Protein AF-A0A1A2ZLW9-F1 (afdb_monomer)

pLDDT: mean 82.86, std 7.06, range [63.5, 92.75]

Nearest PDB structures (foldseek):
  5h7z-assembly1_A  TM=4.788E-01  e=1.261E-01  Pseudomonas aeruginosa PAO1
  3lk3-assembly1_A  TM=3.693E-01  e=4.139E-01  Gallus gallus
  5i5v-assembly1_B  TM=3.253E-01  e=1.358E+00  Homo sapiens
  8q2o-assembly1_A  TM=4.420E-01  e=6.000E+00  Pseudomonas aeruginosa PAO1
  5ig0-assembly1_A-2  TM=3.135E-01  e=8.076E+00  Salpingoeca rosetta

Radius of gyration: 14.39 Å; Cα contacts (8 Å, |Δi|>4): 200; chains: 1; bounding box: 38×20×42 Å

Mean predicted aligned error: 5.98 Å

Secondary structure (DSSP, 8-state):
-HHHHHHHSTTEEEEEEEEEEEES---HHHHHHHHHHHHHTTTEEEEEEEEEEETTEEEEEEEEEES-HHHHHH---EEEEEEESS-SS---TTT-EEEEEEEEEEE--

Sequence (109 aa):
MRQFAANVEPGYRPTSERFLAGKGPFAWDAIRSVVSGYLSDGNFQIESVGQTPEEGVDFAYIVWERANSLQRMFNNNRILAVALQNPIRPAPTDEQVHVCAYFELTATS

Structure (mmCIF, N/CA/C/O backbone):
data_AF-A0A1A2ZLW9-F1
#
_entry.id   AF-A0A1A2ZLW9-F1
#
loop_
_atom_site.group_PDB
_atom_site.id
_atom_site.type_symbol
_atom_site.label_atom_id
_atom_site.label_alt_id
_atom_site.label_comp_id
_atom_site.label_asym_id
_atom_site.label_entity_id
_atom_site.label_seq_id
_atom_site.pdbx_PDB_ins_code
_atom_site.Cartn_x
_atom_site.Cartn_y
_atom_site.Cartn_z
_atom_site.occupancy
_atom_site.B_iso_or_equiv
_atom_site.auth_seq_id
_atom_site.auth_comp_id
_atom_site.auth_asym_id
_atom_site.auth_atom_id
_atom_site.pdbx_PDB_model_num
ATOM 1 N N . MET A 1 1 ? 10.915 -1.925 2.077 1.00 81.44 1 MET A N 1
ATOM 2 C CA . MET A 1 1 ? 9.440 -2.020 1.942 1.00 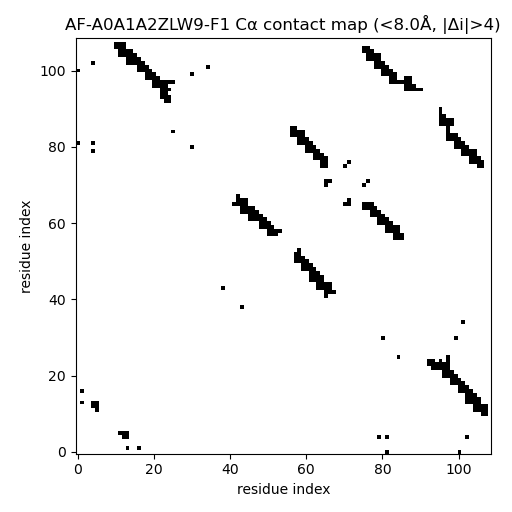81.44 1 MET A CA 1
ATOM 3 C C . MET A 1 1 ? 8.728 -2.319 3.250 1.00 81.44 1 MET A C 1
ATOM 5 O O . MET A 1 1 ? 8.008 -1.446 3.690 1.00 81.44 1 MET A O 1
ATOM 9 N N . ARG A 1 2 ? 8.912 -3.475 3.907 1.00 84.06 2 ARG A N 1
ATOM 10 C CA . ARG A 1 2 ? 8.217 -3.744 5.185 1.00 84.06 2 ARG A CA 1
ATOM 11 C C . ARG A 1 2 ? 8.606 -2.774 6.310 1.00 84.06 2 ARG A C 1
ATOM 13 O O . ARG A 1 2 ? 7.736 -2.285 7.016 1.00 84.06 2 ARG A O 1
ATOM 20 N N . GLN A 1 3 ? 9.899 -2.467 6.442 1.00 84.31 3 GLN A N 1
ATOM 21 C CA . GLN A 1 3 ? 10.391 -1.453 7.385 1.00 84.31 3 GLN A CA 1
ATOM 22 C C . GLN A 1 3 ? 9.828 -0.063 7.061 1.00 84.31 3 GLN A C 1
ATOM 24 O O . GLN A 1 3 ? 9.285 0.591 7.940 1.00 84.31 3 GLN A O 1
ATOM 29 N N . PHE A 1 4 ? 9.872 0.332 5.786 1.00 86.25 4 PHE A N 1
ATOM 30 C CA . PHE A 1 4 ? 9.230 1.554 5.303 1.00 86.25 4 PHE A CA 1
ATOM 31 C C . PHE A 1 4 ? 7.736 1.600 5.670 1.00 86.25 4 PHE A C 1
ATOM 33 O O . PHE A 1 4 ? 7.277 2.553 6.284 1.00 86.25 4 PHE A O 1
ATOM 40 N N . ALA A 1 5 ? 6.993 0.523 5.401 1.00 85.25 5 ALA A N 1
ATOM 41 C CA . ALA A 1 5 ? 5.571 0.409 5.711 1.00 85.25 5 ALA A CA 1
ATOM 42 C C . ALA A 1 5 ? 5.250 0.539 7.207 1.00 85.25 5 ALA A C 1
ATOM 44 O O . ALA A 1 5 ? 4.214 1.092 7.558 1.00 85.25 5 ALA A O 1
ATOM 45 N N . ALA A 1 6 ? 6.135 0.060 8.084 1.00 85.50 6 ALA A N 1
ATOM 46 C CA . ALA A 1 6 ? 5.996 0.238 9.528 1.00 85.50 6 ALA A CA 1
ATOM 47 C C . ALA A 1 6 ? 6.256 1.686 9.990 1.00 85.50 6 ALA A C 1
ATOM 49 O O . ALA A 1 6 ? 5.782 2.070 11.053 1.00 85.50 6 ALA A O 1
ATOM 50 N N . ASN A 1 7 ? 6.991 2.481 9.205 1.00 86.81 7 ASN A N 1
ATOM 51 C CA . ASN A 1 7 ? 7.332 3.868 9.530 1.00 86.81 7 ASN A CA 1
ATOM 52 C C . ASN A 1 7 ? 6.371 4.893 8.909 1.00 86.81 7 ASN A C 1
ATOM 54 O O . ASN A 1 7 ? 6.251 5.994 9.438 1.00 86.81 7 ASN A O 1
ATOM 58 N N . VAL A 1 8 ? 5.707 4.550 7.798 1.00 85.31 8 VAL A N 1
ATOM 59 C CA . VAL A 1 8 ? 4.762 5.442 7.098 1.00 85.31 8 VA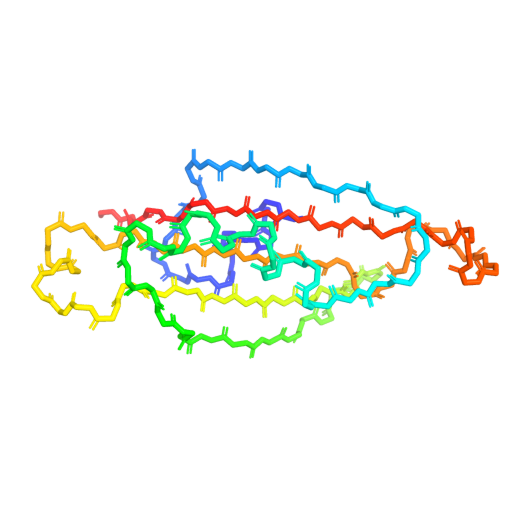L A CA 1
ATOM 60 C C . VAL A 1 8 ? 3.577 5.819 7.982 1.00 85.31 8 VAL A C 1
ATOM 62 O O . VAL A 1 8 ? 3.151 6.968 7.956 1.00 85.31 8 VAL A O 1
ATOM 65 N N . GLU A 1 9 ? 3.062 4.869 8.766 1.00 84.38 9 GLU A N 1
ATOM 66 C CA . GLU A 1 9 ? 1.864 5.069 9.578 1.00 84.38 9 GLU A CA 1
ATOM 67 C C . GLU A 1 9 ? 2.142 4.779 11.067 1.00 84.38 9 GLU A C 1
ATOM 69 O O . GLU A 1 9 ? 2.046 3.627 11.511 1.00 84.38 9 GLU A O 1
ATOM 74 N N . PRO A 1 10 ? 2.485 5.807 11.865 1.00 83.88 10 PRO A N 1
ATOM 75 C CA . PRO A 1 10 ? 2.705 5.657 13.299 1.00 83.88 10 PRO A CA 1
ATOM 76 C C . PRO A 1 10 ? 1.481 5.070 14.018 1.00 83.88 10 PRO A C 1
ATOM 78 O O . PRO A 1 10 ? 0.350 5.503 13.815 1.00 83.88 10 PRO A O 1
ATOM 81 N N . GLY A 1 11 ? 1.704 4.094 14.901 1.00 87.50 11 GLY A N 1
ATOM 82 C CA . GLY A 1 11 ? 0.626 3.411 15.632 1.00 87.50 11 GLY A CA 1
ATOM 83 C C . GLY A 1 11 ? -0.014 2.244 14.874 1.00 87.50 11 GLY A C 1
ATOM 84 O O . GLY A 1 11 ? -1.015 1.690 15.331 1.00 87.50 11 GLY A O 1
ATOM 85 N N . TYR A 1 12 ? 0.558 1.843 13.736 1.00 90.38 12 TYR A N 1
ATOM 86 C CA . TYR A 1 12 ? 0.138 0.670 12.981 1.00 90.38 12 TYR A CA 1
ATOM 87 C C . TYR A 1 12 ? 1.319 -0.248 12.689 1.00 90.38 12 TYR A C 1
ATOM 89 O O . TYR A 1 12 ? 2.469 0.174 12.595 1.00 90.38 12 TYR A O 1
ATOM 97 N N . ARG A 1 13 ? 1.027 -1.539 12.520 1.00 91.50 13 ARG A N 1
ATOM 98 C CA . ARG A 1 13 ? 2.006 -2.540 12.088 1.00 91.50 13 ARG A CA 1
ATOM 99 C C . ARG A 1 13 ? 1.515 -3.300 10.854 1.00 91.50 13 ARG A C 1
ATOM 101 O O . ARG A 1 13 ? 0.333 -3.652 10.809 1.00 91.50 13 ARG A O 1
ATOM 108 N N . PRO A 1 14 ? 2.401 -3.630 9.898 1.00 90.75 14 PRO A N 1
ATOM 109 C CA . PRO A 1 14 ? 2.064 -4.530 8.800 1.00 90.75 14 PRO A CA 1
ATOM 110 C C . PRO A 1 14 ? 1.769 -5.944 9.316 1.00 90.75 14 PRO A C 1
ATOM 112 O O . PRO A 1 14 ? 2.624 -6.562 9.960 1.00 90.75 14 PRO A O 1
ATOM 115 N N . THR A 1 15 ? 0.575 -6.463 9.036 1.00 89.88 15 THR A N 1
ATOM 116 C CA . THR A 1 15 ? 0.120 -7.807 9.447 1.00 89.88 15 THR A CA 1
ATOM 117 C C . THR A 1 15 ? -0.020 -8.780 8.281 1.00 89.88 15 THR A C 1
ATOM 119 O O . THR A 1 15 ? 0.140 -9.984 8.474 1.00 89.88 15 THR A O 1
ATOM 122 N N . SER A 1 16 ? -0.228 -8.268 7.070 1.00 86.94 16 SER A N 1
ATOM 123 C CA . SER A 1 16 ? -0.197 -9.028 5.819 1.00 86.94 16 SER A CA 1
ATOM 124 C C . SER A 1 16 ? 0.637 -8.267 4.795 1.00 86.94 16 SER A C 1
ATOM 126 O O . SER A 1 16 ? 0.639 -7.036 4.799 1.00 86.94 16 SER A O 1
ATOM 128 N N . GLU A 1 17 ? 1.355 -8.986 3.934 1.00 88.81 17 GLU A N 1
ATOM 129 C CA . GLU A 1 17 ? 2.159 -8.393 2.865 1.00 88.81 17 GLU A CA 1
ATOM 130 C C . GLU A 1 17 ? 2.057 -9.196 1.570 1.00 88.81 17 GLU A C 1
ATOM 132 O O . GLU A 1 17 ? 2.006 -10.434 1.559 1.00 88.81 17 GLU A O 1
ATOM 137 N N . ARG A 1 18 ? 2.010 -8.470 0.455 1.00 86.12 18 ARG A N 1
ATOM 138 C CA . ARG A 1 18 ? 1.883 -9.031 -0.887 1.00 86.12 18 ARG A CA 1
ATOM 139 C C . ARG A 1 18 ? 2.725 -8.211 -1.848 1.00 86.12 18 ARG A C 1
ATOM 141 O O . ARG A 1 18 ? 2.565 -6.997 -1.929 1.00 86.12 18 ARG A O 1
ATOM 148 N N . PHE A 1 19 ? 3.613 -8.887 -2.568 1.00 84.25 19 PHE A N 1
ATOM 149 C CA . PHE A 1 19 ? 4.546 -8.265 -3.502 1.00 84.25 19 PHE A CA 1
ATOM 150 C C . PHE A 1 19 ? 4.082 -8.458 -4.938 1.00 84.25 19 PHE A C 1
ATOM 152 O O . PHE A 1 19 ? 3.623 -9.533 -5.321 1.00 84.25 19 PHE A O 1
ATOM 159 N N . LEU A 1 20 ? 4.251 -7.413 -5.732 1.00 82.44 20 LEU A N 1
ATOM 160 C CA . LEU A 1 20 ? 3.981 -7.393 -7.156 1.00 82.44 20 LEU A CA 1
ATOM 161 C C . LEU A 1 20 ? 5.234 -6.841 -7.836 1.00 82.44 20 LEU A C 1
ATOM 163 O O . LEU A 1 20 ? 5.713 -5.757 -7.505 1.00 82.44 20 LEU A O 1
ATOM 167 N N . ALA A 1 21 ? 5.784 -7.606 -8.771 1.00 83.25 21 ALA A N 1
ATOM 168 C CA . ALA A 1 21 ? 6.909 -7.183 -9.589 1.00 83.25 21 ALA A CA 1
ATOM 169 C C . ALA A 1 21 ? 6.474 -7.216 -11.051 1.00 83.25 21 ALA A C 1
ATOM 171 O O . ALA A 1 21 ? 5.961 -8.230 -11.526 1.00 83.25 21 ALA A O 1
ATOM 172 N N . GLY A 1 22 ? 6.660 -6.100 -11.747 1.00 77.69 22 GLY A N 1
ATOM 173 C CA . GLY A 1 22 ? 6.278 -5.937 -13.143 1.00 77.69 22 GLY A CA 1
ATOM 174 C C . GLY A 1 22 ? 7.453 -5.461 -13.983 1.00 77.69 22 GLY A C 1
ATOM 175 O O . GLY A 1 22 ? 8.318 -4.731 -13.497 1.00 77.69 22 GLY A O 1
ATOM 176 N N . LYS A 1 23 ? 7.474 -5.885 -15.249 1.00 80.00 23 LYS A N 1
ATOM 177 C CA . LYS A 1 23 ? 8.310 -5.261 -16.278 1.00 80.00 23 LYS A CA 1
ATOM 178 C C . LYS A 1 23 ? 7.546 -4.117 -16.932 1.00 80.00 23 LYS A C 1
ATOM 180 O O . LYS A 1 23 ? 6.328 -4.211 -17.081 1.00 80.00 23 LYS A O 1
ATOM 185 N N . GLY A 1 24 ? 8.268 -3.104 -17.384 1.00 76.19 24 GLY A N 1
ATOM 186 C CA . GLY A 1 24 ? 7.694 -1.969 -18.089 1.00 76.19 24 GLY A CA 1
ATOM 187 C C . GLY A 1 24 ? 7.460 -0.760 -17.182 1.00 76.19 24 GLY A C 1
ATOM 188 O O . GLY A 1 24 ? 7.901 -0.745 -16.033 1.00 76.19 24 GLY A O 1
ATOM 189 N N . PRO A 1 25 ? 6.766 0.273 -17.679 1.00 73.12 25 PRO A N 1
ATOM 190 C CA . PRO A 1 25 ? 6.555 1.505 -16.935 1.00 73.12 25 PRO A CA 1
ATOM 191 C C . PRO A 1 25 ? 5.676 1.281 -15.701 1.00 73.12 25 PRO A C 1
ATOM 193 O O . PRO A 1 25 ? 4.655 0.592 -15.743 1.00 73.12 25 PRO A O 1
ATOM 196 N N . PHE A 1 26 ? 6.051 1.925 -14.601 1.00 76.50 26 PHE A N 1
ATOM 197 C CA . PHE A 1 26 ? 5.241 1.963 -13.395 1.00 76.50 26 PHE A CA 1
ATOM 198 C C . PHE A 1 26 ? 4.020 2.876 -13.568 1.00 76.50 26 PHE A C 1
ATOM 200 O O . PHE A 1 26 ? 4.159 4.043 -13.932 1.00 76.50 26 PHE A O 1
ATOM 207 N N . ALA A 1 27 ? 2.826 2.366 -13.252 1.00 79.69 27 ALA A N 1
ATOM 208 C CA . ALA A 1 27 ? 1.586 3.138 -13.256 1.00 79.69 27 ALA A CA 1
ATOM 209 C C . ALA A 1 27 ? 0.776 2.882 -11.978 1.00 79.69 27 ALA A C 1
ATOM 211 O O . ALA A 1 27 ? 0.385 1.750 -11.687 1.00 79.69 27 ALA A O 1
ATOM 212 N N . TRP A 1 28 ? 0.462 3.947 -11.236 1.00 78.75 28 TRP A N 1
ATOM 213 C CA . TRP A 1 28 ? -0.346 3.856 -10.014 1.00 78.75 28 TRP A CA 1
ATOM 214 C C . TRP A 1 28 ? -1.747 3.291 -10.257 1.00 78.75 28 TRP A C 1
ATOM 216 O O . TRP A 1 28 ? -2.273 2.591 -9.393 1.00 78.75 28 TRP A O 1
ATOM 226 N N . ASP A 1 29 ? -2.332 3.530 -11.430 1.00 79.50 29 ASP A N 1
ATOM 227 C CA . ASP A 1 29 ? -3.640 2.972 -11.782 1.00 79.50 29 ASP A CA 1
ATOM 228 C C . ASP A 1 29 ? -3.619 1.441 -11.869 1.00 79.50 29 ASP A C 1
ATOM 230 O O . ASP A 1 29 ? -4.599 0.796 -11.497 1.00 79.50 29 ASP A O 1
ATOM 234 N N . ALA A 1 30 ? -2.483 0.838 -12.244 1.00 75.25 30 ALA A N 1
ATOM 235 C CA . ALA A 1 30 ? -2.324 -0.614 -12.216 1.00 75.25 30 ALA A CA 1
ATOM 236 C C . ALA A 1 30 ? -2.345 -1.149 -10.775 1.00 75.25 30 ALA A C 1
ATOM 238 O O . ALA A 1 30 ? -3.031 -2.131 -10.495 1.00 75.25 30 ALA A O 1
ATOM 239 N N . ILE A 1 31 ? -1.673 -0.470 -9.835 1.00 77.31 31 ILE A N 1
ATOM 240 C CA . ILE A 1 31 ? -1.748 -0.838 -8.413 1.00 77.31 31 ILE A CA 1
ATOM 241 C C . ILE A 1 31 ? -3.170 -0.681 -7.904 1.00 77.31 31 ILE A C 1
ATOM 243 O O . ILE A 1 31 ? -3.683 -1.617 -7.297 1.00 77.31 31 ILE A O 1
ATOM 247 N N . ARG A 1 32 ? -3.816 0.463 -8.171 1.00 78.94 32 ARG A N 1
ATOM 248 C CA . ARG A 1 32 ? -5.211 0.695 -7.773 1.00 78.94 32 ARG A CA 1
ATOM 249 C C . ARG A 1 32 ? -6.113 -0.409 -8.295 1.00 78.94 32 ARG A C 1
ATOM 251 O O . ARG A 1 32 ? -6.938 -0.890 -7.535 1.00 78.94 32 ARG A O 1
ATOM 258 N N . SER A 1 33 ? -5.923 -0.858 -9.534 1.00 78.00 33 SER A N 1
ATOM 259 C CA . SER A 1 33 ? -6.676 -1.981 -10.089 1.00 78.00 33 SER A CA 1
ATOM 260 C C . SER A 1 33 ? -6.450 -3.276 -9.306 1.00 78.00 33 SER A C 1
ATOM 262 O O . SER A 1 33 ? -7.418 -3.981 -9.039 1.00 78.00 33 SER A O 1
ATOM 264 N N . VAL A 1 34 ? -5.218 -3.594 -8.898 1.00 75.75 34 VAL A N 1
ATOM 265 C CA . VAL A 1 34 ? -4.931 -4.813 -8.119 1.00 75.75 34 VAL A CA 1
ATOM 266 C C . VAL A 1 34 ? -5.491 -4.724 -6.699 1.00 75.75 34 VAL A C 1
ATOM 268 O O . VAL A 1 34 ? -6.092 -5.683 -6.217 1.00 75.75 34 VAL A O 1
ATOM 271 N N . VAL A 1 35 ? -5.345 -3.576 -6.031 1.00 76.75 35 VAL A N 1
ATOM 272 C CA . VAL A 1 35 ? -5.890 -3.395 -4.677 1.00 76.75 35 VAL A CA 1
ATOM 273 C C . VAL A 1 35 ? -7.400 -3.149 -4.679 1.00 76.75 35 VAL A C 1
ATOM 275 O O . VAL A 1 35 ? -8.036 -3.360 -3.654 1.00 76.75 35 VAL A O 1
ATOM 278 N N . SER A 1 36 ? -8.004 -2.769 -5.811 1.00 76.94 36 SER A N 1
ATOM 279 C CA . SER A 1 36 ? -9.437 -2.449 -5.904 1.00 76.94 36 SER A CA 1
ATOM 280 C C . SER A 1 36 ? -10.334 -3.588 -5.428 1.00 76.94 36 SER A C 1
ATOM 282 O O . SER A 1 36 ? -11.329 -3.319 -4.762 1.00 76.94 36 SER A O 1
ATOM 284 N N . GLY A 1 37 ? -9.958 -4.846 -5.679 1.00 73.81 37 GLY A N 1
ATOM 285 C CA . GLY A 1 37 ? -10.682 -6.012 -5.166 1.00 73.81 37 GLY A CA 1
ATOM 286 C C . GLY A 1 37 ? -10.766 -6.023 -3.637 1.00 73.81 37 GLY A C 1
ATOM 287 O O . GLY A 1 37 ? -11.827 -6.267 -3.081 1.00 73.81 37 GLY A O 1
ATOM 288 N N . TYR A 1 38 ? -9.681 -5.649 -2.958 1.00 71.69 38 TYR A N 1
ATOM 289 C CA . TYR A 1 38 ? -9.628 -5.538 -1.497 1.00 71.69 38 TYR A CA 1
ATOM 290 C C . TYR A 1 38 ? -10.323 -4.276 -0.973 1.00 71.69 38 TYR A C 1
ATOM 292 O O . TYR A 1 38 ? -10.943 -4.293 0.090 1.00 71.69 38 TYR A O 1
ATOM 300 N N . LEU A 1 39 ? -10.231 -3.170 -1.715 1.00 76.56 39 LEU A N 1
ATOM 301 C CA . LEU A 1 39 ? -10.849 -1.898 -1.333 1.00 76.56 39 LEU A CA 1
ATOM 302 C C . LEU A 1 39 ? -12.381 -1.926 -1.483 1.00 76.56 39 LEU A C 1
ATOM 304 O O . LEU A 1 39 ? -13.080 -1.239 -0.734 1.00 76.56 39 LEU A O 1
ATOM 308 N N . SER A 1 40 ? -12.902 -2.730 -2.417 1.00 71.00 40 SER A N 1
ATOM 309 C CA . SER A 1 40 ? -14.337 -2.821 -2.727 1.00 71.00 40 SER A CA 1
ATOM 310 C C . SER A 1 40 ? -15.155 -3.408 -1.574 1.00 71.00 40 SER A C 1
ATOM 312 O O . SER A 1 40 ? -16.247 -2.921 -1.295 1.00 71.00 40 SER A O 1
ATOM 314 N N . ASP A 1 41 ? -14.607 -4.383 -0.844 1.00 69.19 41 ASP A N 1
ATOM 315 C CA . ASP A 1 41 ? -15.308 -5.047 0.266 1.00 69.19 41 ASP A CA 1
ATOM 316 C C . ASP A 1 41 ? -15.472 -4.151 1.507 1.00 69.19 41 ASP A C 1
ATOM 318 O O . ASP A 1 41 ? -16.303 -4.416 2.378 1.00 69.19 41 ASP A O 1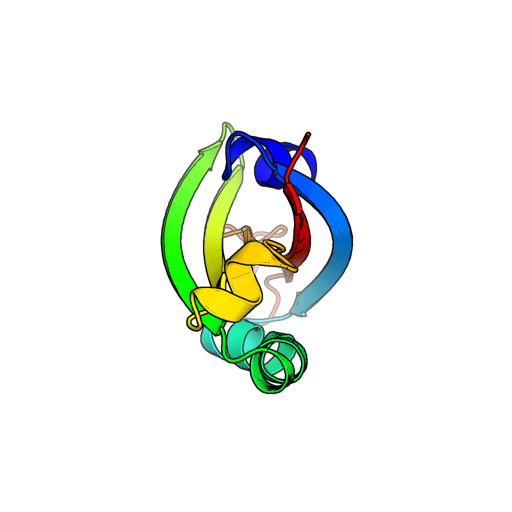
ATOM 322 N N . GLY A 1 42 ? -14.670 -3.088 1.626 1.00 66.12 42 GLY A N 1
ATOM 323 C CA . GLY A 1 42 ? -14.563 -2.303 2.857 1.00 66.12 42 GLY A CA 1
ATOM 324 C C . GLY A 1 42 ? -14.896 -0.822 2.755 1.00 66.12 42 GLY A C 1
ATOM 325 O O . GLY A 1 42 ? -14.742 -0.139 3.768 1.00 66.12 42 GLY A O 1
ATOM 326 N N . ASN A 1 43 ? -15.323 -0.339 1.582 1.00 82.06 43 ASN A N 1
ATOM 327 C CA . ASN A 1 43 ? -15.559 1.080 1.289 1.00 82.06 43 ASN A CA 1
ATOM 328 C C . ASN A 1 43 ? -14.420 1.976 1.808 1.00 82.06 43 ASN A C 1
ATOM 330 O O . ASN A 1 43 ? -14.587 2.775 2.734 1.00 82.06 43 ASN A O 1
ATOM 334 N N . PHE A 1 44 ? -13.230 1.771 1.255 1.00 87.25 44 PHE A N 1
ATOM 335 C CA . PHE A 1 44 ? -12.031 2.507 1.633 1.00 87.25 44 PHE A CA 1
ATOM 336 C C . PHE A 1 44 ? -11.921 3.851 0.893 1.00 87.25 44 PHE A C 1
ATOM 338 O O . PHE A 1 44 ? -12.269 3.954 -0.281 1.00 87.25 44 PHE A O 1
ATOM 345 N N . GLN A 1 45 ? -11.381 4.865 1.565 1.00 88.62 45 GLN A N 1
ATOM 346 C CA . GLN A 1 45 ? -11.005 6.161 0.997 1.00 88.62 45 GLN A CA 1
ATOM 347 C C . GLN A 1 45 ? -9.500 6.388 1.137 1.00 88.62 45 GLN A C 1
ATOM 349 O O . GLN A 1 45 ? -8.853 5.779 1.988 1.00 88.62 45 GLN A O 1
ATOM 354 N N . ILE A 1 46 ? -8.941 7.257 0.295 1.00 89.94 46 ILE A N 1
ATOM 355 C CA . ILE A 1 46 ? -7.541 7.670 0.419 1.00 89.94 46 ILE A CA 1
ATOM 356 C C . ILE A 1 46 ? -7.416 8.554 1.658 1.00 89.94 46 ILE A C 1
ATOM 358 O O . ILE A 1 46 ? -8.123 9.551 1.777 1.00 89.94 46 ILE A O 1
ATOM 362 N N . GLU A 1 47 ? -6.513 8.175 2.552 1.00 91.31 47 GLU A N 1
ATOM 363 C CA . GLU A 1 47 ? -6.164 8.944 3.745 1.00 91.31 47 GLU A CA 1
ATOM 364 C C . GLU A 1 47 ? -4.920 9.794 3.475 1.00 91.31 47 GLU A C 1
ATOM 366 O O . GLU A 1 47 ? -4.952 11.010 3.654 1.00 91.31 47 GLU A O 1
ATOM 371 N N . SER A 1 48 ? -3.868 9.177 2.929 1.00 89.94 48 SER A N 1
ATOM 372 C CA . SER A 1 48 ? -2.598 9.843 2.648 1.00 89.94 48 SER A CA 1
ATOM 373 C C . SER A 1 48 ? -1.951 9.326 1.365 1.00 89.94 48 SER A C 1
ATOM 375 O O . SER A 1 48 ? -2.107 8.168 0.972 1.00 89.94 48 SER A O 1
ATOM 377 N N . VAL A 1 49 ? -1.212 10.208 0.695 1.00 90.88 49 VAL A N 1
ATOM 378 C CA . VAL A 1 49 ? -0.372 9.903 -0.467 1.00 90.88 49 VAL A CA 1
ATOM 379 C C . VAL A 1 49 ? 0.930 10.656 -0.291 1.00 90.88 49 VAL A C 1
ATOM 381 O O . VAL A 1 49 ? 0.920 11.855 -0.015 1.00 90.88 49 VAL A O 1
ATOM 384 N N . GLY A 1 50 ? 2.051 9.979 -0.501 1.00 88.56 50 GLY A N 1
ATOM 385 C CA . GLY A 1 50 ? 3.341 10.618 -0.333 1.00 88.56 50 GLY A CA 1
ATOM 386 C C . GLY A 1 50 ? 4.465 9.945 -1.088 1.00 88.56 50 GLY A C 1
ATOM 387 O O . GLY A 1 50 ? 4.317 8.889 -1.709 1.00 88.56 50 GLY A O 1
ATOM 388 N N . GLN A 1 51 ? 5.606 10.616 -1.039 1.00 86.81 51 GLN A N 1
ATOM 389 C CA . GLN A 1 51 ? 6.875 10.136 -1.552 1.00 86.81 51 GLN A CA 1
ATOM 390 C C . GLN A 1 51 ? 7.915 10.379 -0.470 1.00 86.81 51 GLN A C 1
ATOM 392 O O . GLN A 1 51 ? 7.936 11.439 0.157 1.00 86.81 51 GLN A O 1
ATOM 397 N N . THR A 1 52 ? 8.745 9.379 -0.230 1.00 82.75 52 THR A N 1
ATOM 398 C CA . THR A 1 52 ? 9.817 9.442 0.747 1.00 82.75 52 THR A CA 1
ATOM 399 C C . THR A 1 52 ? 11.098 9.014 0.053 1.00 82.75 52 THR A C 1
ATOM 401 O O . THR A 1 52 ? 11.247 7.830 -0.268 1.00 82.75 52 THR A O 1
ATOM 404 N N . PRO A 1 53 ? 12.009 9.962 -0.202 1.00 75.69 53 PRO A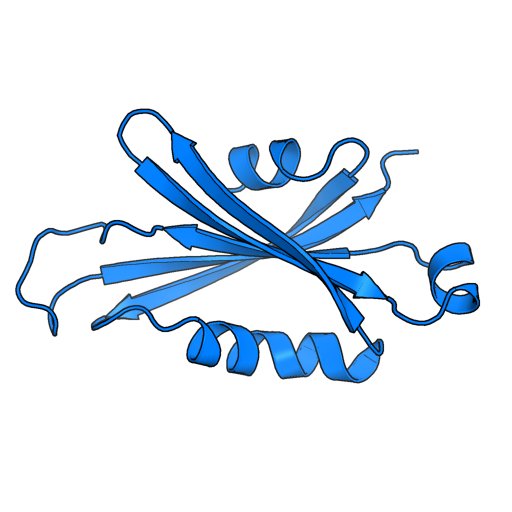 N 1
ATOM 405 C CA . PRO A 1 53 ? 13.352 9.616 -0.619 1.00 75.69 53 PRO A CA 1
ATOM 406 C C . PRO A 1 53 ? 14.084 8.988 0.575 1.00 75.69 53 PRO A C 1
ATOM 408 O O . PRO A 1 53 ? 14.295 9.650 1.592 1.00 75.69 53 PRO A O 1
ATOM 411 N N . GLU A 1 54 ? 14.434 7.704 0.484 1.00 72.25 54 GLU A N 1
ATOM 412 C CA . GLU A 1 54 ? 15.408 7.066 1.378 1.00 72.25 54 GLU A CA 1
ATOM 413 C C . GLU A 1 54 ? 16.766 6.990 0.662 1.00 72.25 54 GLU A C 1
ATOM 415 O O . GLU A 1 54 ? 16.834 6.952 -0.568 1.00 72.25 54 GLU A O 1
ATOM 420 N N . GLU A 1 55 ? 17.873 6.980 1.413 1.00 63.50 55 GLU A N 1
ATOM 421 C CA . GLU A 1 55 ? 19.219 6.926 0.829 1.00 63.50 55 GLU A CA 1
ATOM 422 C C . GLU A 1 55 ? 19.369 5.718 -0.115 1.00 63.50 55 GLU A C 1
ATOM 424 O O . GLU A 1 55 ? 19.422 4.563 0.306 1.00 63.50 55 GLU A O 1
ATOM 429 N N . GLY A 1 56 ? 19.423 5.999 -1.421 1.00 64.56 56 GLY A N 1
ATOM 430 C CA . GLY A 1 56 ? 19.570 5.005 -2.485 1.00 64.56 56 GLY A CA 1
ATOM 431 C C . GLY A 1 56 ? 18.268 4.392 -3.012 1.00 64.56 56 GLY A C 1
ATOM 432 O O . GLY A 1 56 ? 18.329 3.661 -4.003 1.00 64.56 56 GLY A O 1
ATOM 433 N N . VAL A 1 57 ? 17.105 4.680 -2.412 1.00 72.94 57 VAL A N 1
ATOM 434 C CA . VAL A 1 57 ? 15.805 4.154 -2.852 1.00 72.94 57 VAL A CA 1
ATOM 435 C C . VAL A 1 57 ? 14.673 5.155 -2.602 1.00 72.94 57 VAL A C 1
ATOM 437 O O . VAL A 1 57 ? 14.323 5.446 -1.464 1.00 72.94 57 VAL A O 1
ATOM 440 N N . ASP A 1 58 ? 14.019 5.599 -3.673 1.00 83.31 58 ASP A N 1
ATOM 441 C CA . ASP A 1 58 ? 12.840 6.459 -3.572 1.00 83.31 58 ASP A CA 1
ATOM 442 C C . ASP A 1 58 ? 11.566 5.612 -3.483 1.00 83.31 58 ASP A C 1
ATOM 444 O O . ASP A 1 58 ? 11.272 4.814 -4.383 1.00 83.31 58 ASP A O 1
ATOM 448 N N . PHE A 1 59 ? 10.796 5.787 -2.409 1.00 86.44 59 PHE A N 1
ATOM 449 C CA . PHE A 1 59 ? 9.508 5.125 -2.222 1.00 86.44 59 PHE A CA 1
ATOM 450 C C . PHE A 1 59 ? 8.357 6.098 -2.449 1.00 86.44 59 PHE A C 1
ATOM 452 O O . PHE A 1 59 ? 8.366 7.226 -1.969 1.00 86.44 59 PHE A O 1
ATOM 459 N N . ALA A 1 60 ? 7.311 5.634 -3.121 1.00 89.56 60 ALA A N 1
ATOM 460 C CA . ALA A 1 60 ? 6.021 6.304 -3.164 1.00 89.56 60 ALA A CA 1
ATOM 461 C C . ALA A 1 60 ? 4.971 5.426 -2.484 1.00 89.56 60 ALA A C 1
ATOM 463 O O . ALA A 1 60 ? 5.043 4.196 -2.553 1.00 89.56 60 ALA A O 1
ATOM 464 N N . TYR A 1 61 ? 3.990 6.043 -1.831 1.00 91.12 61 TYR A N 1
ATOM 465 C CA . TYR A 1 61 ? 2.971 5.312 -1.094 1.00 91.12 61 TYR A CA 1
ATOM 466 C C . TYR A 1 61 ? 1.580 5.930 -1.192 1.00 91.12 61 TYR A C 1
ATOM 468 O O . TYR A 1 61 ? 1.421 7.125 -1.441 1.00 91.12 61 TYR A O 1
ATOM 476 N N . ILE A 1 62 ? 0.576 5.085 -0.959 1.00 92.44 62 ILE A N 1
ATOM 477 C CA . ILE A 1 62 ? -0.821 5.470 -0.766 1.00 92.44 62 ILE A CA 1
ATOM 478 C C . ILE A 1 62 ? -1.361 4.686 0.430 1.00 92.44 62 ILE A C 1
ATOM 480 O O . ILE A 1 62 ? -1.267 3.457 0.452 1.00 92.44 62 ILE A O 1
ATOM 484 N N . VAL A 1 63 ? -1.932 5.394 1.401 1.00 92.38 63 VAL A N 1
ATOM 485 C CA . VAL A 1 63 ? -2.663 4.826 2.535 1.00 92.38 63 VAL A CA 1
ATOM 486 C C . VAL A 1 63 ? -4.155 4.976 2.274 1.00 92.38 63 VAL A C 1
ATOM 488 O O . VAL A 1 63 ? -4.646 6.054 1.931 1.00 92.38 63 VAL A O 1
ATOM 491 N N . TRP A 1 64 ? -4.882 3.886 2.475 1.00 92.75 64 TRP A N 1
ATOM 492 C CA . TRP A 1 64 ? -6.331 3.865 2.498 1.00 92.75 64 TRP A CA 1
ATOM 493 C C . TRP A 1 64 ? -6.845 3.522 3.887 1.00 92.75 64 TRP A C 1
ATOM 495 O O . TRP A 1 64 ? -6.391 2.570 4.528 1.00 92.75 64 TRP A O 1
ATOM 505 N N . GLU A 1 65 ? -7.874 4.245 4.304 1.00 91.31 65 GLU A N 1
ATOM 506 C CA . GLU A 1 65 ? -8.643 3.958 5.508 1.00 91.31 65 GLU A CA 1
ATOM 507 C C . GLU A 1 65 ? -10.094 3.628 5.156 1.00 91.31 65 GLU A C 1
ATOM 509 O O . GLU A 1 65 ? -10.579 3.968 4.078 1.00 91.31 65 GLU A O 1
ATOM 514 N N . ARG A 1 66 ? -10.828 2.993 6.070 1.00 89.25 66 ARG A N 1
ATOM 515 C CA . ARG A 1 66 ? -12.269 2.801 5.874 1.00 89.25 66 ARG A CA 1
ATOM 516 C C . ARG A 1 66 ? -12.988 4.148 5.930 1.00 89.25 66 ARG A C 1
ATOM 518 O O . ARG A 1 66 ? -12.859 4.872 6.913 1.00 89.25 66 ARG A O 1
ATOM 525 N N . ALA A 1 67 ? -13.817 4.446 4.933 1.00 87.12 67 ALA A N 1
ATOM 526 C CA . ALA A 1 67 ? -14.585 5.690 4.897 1.00 87.12 67 ALA A CA 1
ATOM 527 C C . ALA A 1 67 ? -15.693 5.729 5.966 1.00 87.12 67 ALA A C 1
ATOM 529 O O . ALA A 1 67 ? -16.078 6.791 6.454 1.00 87.12 67 ALA A O 1
ATOM 530 N N . ASN A 1 68 ? -16.218 4.564 6.360 1.00 86.56 68 ASN A N 1
ATOM 531 C CA . ASN A 1 68 ? -17.277 4.474 7.358 1.00 86.56 68 ASN A CA 1
ATOM 532 C C . ASN A 1 68 ? -16.708 4.520 8.788 1.00 86.56 68 ASN A C 1
ATOM 534 O O . ASN A 1 68 ? -16.051 3.585 9.249 1.00 86.56 68 ASN A O 1
ATOM 538 N N . SER A 1 69 ? -17.033 5.583 9.526 1.00 83.94 69 SER A N 1
ATOM 539 C CA . SER A 1 69 ? -16.599 5.784 10.915 1.00 83.94 69 SER A CA 1
ATOM 540 C C . SER A 1 69 ? -17.066 4.697 11.890 1.00 83.94 69 SER A C 1
ATOM 542 O O . SER A 1 69 ? -16.315 4.364 12.800 1.00 83.94 69 SER A O 1
ATOM 544 N N . LEU A 1 70 ? -18.251 4.101 11.702 1.00 85.81 70 LEU A N 1
ATOM 545 C CA . LEU A 1 70 ? -18.699 2.974 12.532 1.00 85.81 70 LEU A CA 1
ATOM 546 C C . LEU A 1 70 ? -17.827 1.743 12.286 1.00 85.81 70 LEU A C 1
ATOM 548 O O . LEU A 1 70 ? -17.378 1.109 13.234 1.00 85.81 70 LEU A O 1
ATOM 552 N N . GLN A 1 71 ? -17.529 1.432 11.023 1.00 82.88 71 GLN A N 1
ATOM 553 C CA . GLN A 1 71 ? -16.646 0.311 10.697 1.00 82.88 71 GLN A CA 1
ATOM 554 C C . GLN A 1 71 ? -15.230 0.531 11.237 1.00 82.88 71 GLN A C 1
ATOM 556 O O . GLN A 1 71 ? -14.640 -0.426 11.725 1.00 82.88 71 GLN A O 1
ATOM 561 N N . ARG A 1 72 ? -14.715 1.770 11.229 1.00 83.81 72 ARG A N 1
ATOM 562 C CA . ARG A 1 72 ? -13.415 2.102 11.840 1.00 83.81 72 ARG A CA 1
ATOM 563 C C . ARG A 1 72 ? -13.368 1.817 13.340 1.00 83.81 72 ARG A C 1
ATOM 565 O O . ARG A 1 72 ? -12.343 1.351 13.819 1.00 83.81 72 ARG A O 1
ATOM 572 N N . MET A 1 73 ? -14.462 2.034 14.075 1.00 83.38 73 MET A N 1
ATOM 573 C CA . MET A 1 73 ? -14.505 1.730 15.514 1.00 83.38 73 MET A CA 1
ATOM 574 C C . MET A 1 73 ? -14.368 0.229 15.807 1.00 83.38 73 MET A C 1
ATOM 576 O O . MET A 1 73 ? -13.764 -0.138 16.809 1.00 83.38 73 MET A O 1
ATOM 580 N N . PHE A 1 74 ? -14.912 -0.638 14.945 1.00 83.50 74 PHE A N 1
ATOM 581 C CA . PHE A 1 74 ? -14.842 -2.097 15.122 1.00 83.50 74 PHE A CA 1
ATOM 582 C C . PHE A 1 74 ? -13.629 -2.736 14.439 1.00 83.50 74 PHE A C 1
ATOM 584 O O . PHE A 1 74 ? -13.141 -3.776 14.874 1.00 83.50 74 PHE A O 1
ATOM 591 N N . ASN A 1 75 ? -13.162 -2.141 13.345 1.00 82.38 75 ASN A N 1
ATOM 592 C CA . ASN A 1 75 ? -12.030 -2.603 12.563 1.00 82.38 75 ASN A CA 1
ATOM 593 C C . ASN A 1 75 ? -11.332 -1.401 11.926 1.00 82.38 75 ASN A C 1
ATOM 595 O O . ASN A 1 75 ? -11.677 -0.961 10.826 1.00 82.38 75 ASN A O 1
ATOM 599 N N . ASN A 1 76 ? -10.309 -0.914 12.616 1.00 85.94 76 ASN A N 1
ATOM 600 C CA . ASN A 1 76 ? -9.515 0.214 12.162 1.00 85.94 76 ASN A CA 1
ATOM 601 C C . ASN A 1 76 ? -8.364 -0.198 11.229 1.00 85.94 76 ASN A C 1
ATOM 603 O O . ASN A 1 76 ? -7.387 0.530 11.121 1.00 85.94 76 ASN A O 1
ATOM 607 N N . ASN A 1 77 ? -8.417 -1.373 10.591 1.00 88.94 77 ASN A N 1
ATOM 608 C CA . ASN A 1 77 ? -7.361 -1.771 9.663 1.00 88.94 77 ASN A CA 1
ATOM 609 C C . ASN A 1 77 ? -7.274 -0.796 8.482 1.00 88.94 77 ASN A C 1
ATOM 611 O O . ASN A 1 77 ? -8.292 -0.343 7.947 1.00 88.94 77 ASN A O 1
ATOM 615 N N . ARG A 1 78 ? -6.042 -0.534 8.050 1.00 91.12 78 ARG A N 1
ATOM 616 C CA . ARG A 1 78 ? -5.726 0.282 6.876 1.00 91.12 78 ARG A CA 1
ATOM 617 C C . ARG A 1 78 ? -5.074 -0.574 5.805 1.00 91.12 78 ARG A C 1
ATOM 619 O O . ARG A 1 78 ? -4.514 -1.628 6.101 1.00 91.12 78 ARG A O 1
ATOM 626 N N . ILE A 1 79 ? -5.136 -0.109 4.567 1.00 91.38 79 ILE A N 1
ATOM 627 C CA . ILE A 1 79 ? -4.380 -0.693 3.462 1.00 91.38 79 ILE A CA 1
ATOM 628 C C . ILE A 1 79 ? -3.305 0.305 3.071 1.00 91.38 79 ILE A C 1
ATOM 630 O O . ILE A 1 79 ? -3.584 1.488 2.923 1.00 91.38 79 ILE A O 1
ATOM 634 N N . LEU A 1 80 ? -2.082 -0.162 2.886 1.00 91.94 80 LEU A N 1
ATOM 635 C CA . LEU A 1 80 ? -0.970 0.655 2.422 1.00 91.94 80 LEU A CA 1
ATOM 636 C C . LEU A 1 80 ? -0.399 0.023 1.161 1.00 91.94 80 LEU A C 1
ATOM 638 O O . LEU A 1 80 ? 0.002 -1.133 1.197 1.00 91.94 80 LEU A O 1
ATOM 642 N N . ALA A 1 81 ? -0.308 0.772 0.068 1.00 91.81 81 ALA A N 1
ATOM 643 C CA . ALA A 1 81 ? 0.516 0.395 -1.075 1.00 91.81 81 ALA A CA 1
ATOM 644 C C . ALA A 1 81 ? 1.818 1.189 -1.049 1.00 91.81 81 ALA A C 1
ATOM 646 O O . ALA A 1 81 ? 1.807 2.400 -0.856 1.00 91.81 81 ALA A O 1
ATOM 647 N N . VAL A 1 82 ? 2.927 0.501 -1.294 1.00 90.38 82 VAL A N 1
ATOM 648 C CA . VAL A 1 82 ? 4.273 1.060 -1.412 1.00 90.38 82 VAL A CA 1
ATOM 649 C C . VAL A 1 82 ? 4.841 0.643 -2.758 1.00 90.38 82 VAL A C 1
ATOM 651 O O . VAL A 1 82 ? 4.772 -0.526 -3.129 1.00 90.38 82 VAL A O 1
ATOM 654 N N . ALA A 1 83 ? 5.450 1.571 -3.476 1.00 88.44 83 ALA A N 1
ATOM 655 C CA . ALA A 1 83 ? 6.147 1.306 -4.721 1.00 88.44 83 ALA A CA 1
ATOM 656 C C . ALA A 1 83 ? 7.535 1.933 -4.716 1.00 88.44 83 ALA A C 1
ATOM 658 O O . ALA A 1 83 ? 7.733 3.004 -4.146 1.00 88.44 83 ALA A O 1
ATOM 659 N N . LEU A 1 84 ? 8.483 1.273 -5.377 1.00 86.31 84 LEU A N 1
ATOM 660 C CA . LEU A 1 84 ? 9.747 1.901 -5.750 1.00 86.31 84 LEU A CA 1
ATOM 661 C C . LEU A 1 84 ? 9.477 2.884 -6.888 1.00 86.31 84 LEU A C 1
ATOM 663 O O . LEU A 1 84 ? 8.895 2.492 -7.897 1.00 86.31 84 LEU A O 1
ATOM 667 N N . GLN A 1 85 ? 9.893 4.140 -6.739 1.00 77.81 85 GLN A N 1
ATOM 668 C CA . GLN A 1 85 ? 9.836 5.106 -7.839 1.00 77.81 85 GLN A CA 1
ATOM 669 C C . GLN A 1 85 ? 10.938 4.849 -8.861 1.00 77.81 85 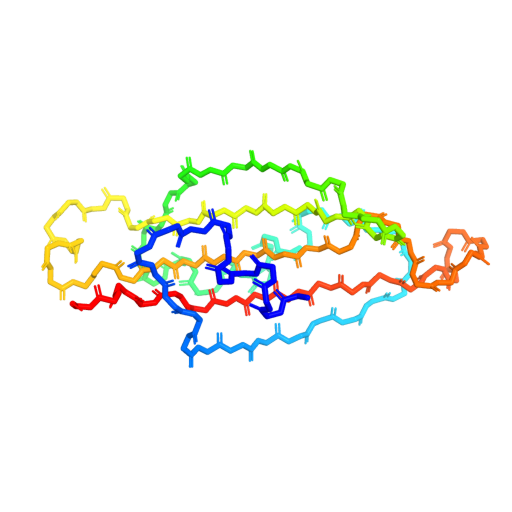GLN A C 1
ATOM 671 O O . GLN A 1 85 ? 10.705 4.960 -10.064 1.00 77.81 85 GLN A O 1
ATOM 676 N N . ASN A 1 86 ? 12.126 4.484 -8.378 1.00 78.75 86 ASN A N 1
ATOM 677 C CA . ASN A 1 86 ? 13.234 4.122 -9.243 1.00 78.75 86 ASN A CA 1
ATOM 678 C C . ASN A 1 86 ? 13.159 2.630 -9.584 1.00 78.75 86 ASN A C 1
ATOM 680 O O . ASN A 1 86 ? 12.988 1.800 -8.683 1.00 78.75 86 ASN A O 1
ATOM 684 N N . PRO A 1 87 ? 13.313 2.261 -10.866 1.00 74.56 87 PRO A N 1
ATOM 685 C CA . PRO A 1 87 ? 13.342 0.862 -11.248 1.00 74.56 87 PRO A CA 1
ATOM 686 C C . PRO A 1 87 ? 14.557 0.174 -10.622 1.00 74.56 87 PRO A C 1
ATOM 688 O O . PRO A 1 87 ? 15.645 0.743 -10.544 1.00 74.56 87 PRO A O 1
ATOM 691 N N . ILE A 1 88 ? 14.398 -1.097 -10.250 1.00 75.81 88 ILE A N 1
ATOM 692 C CA . ILE A 1 88 ? 15.488 -1.912 -9.683 1.00 75.81 88 ILE A CA 1
ATOM 693 C C . ILE A 1 88 ? 16.642 -2.071 -10.683 1.00 75.81 88 ILE A C 1
ATOM 695 O O . ILE A 1 88 ? 17.789 -2.293 -10.297 1.00 75.81 88 ILE A O 1
ATOM 699 N N . ARG A 1 89 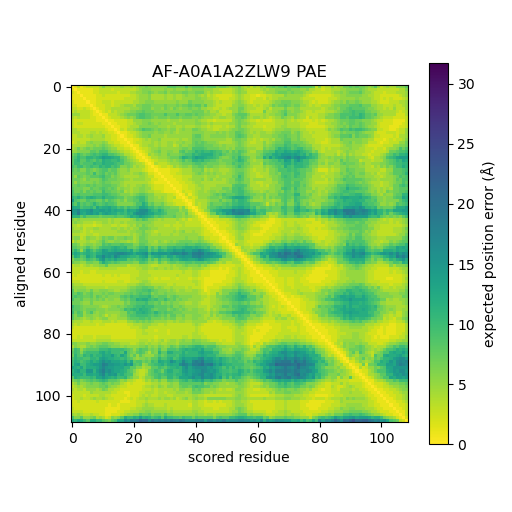? 16.344 -1.970 -11.983 1.00 72.56 89 ARG A N 1
ATOM 700 C CA . ARG A 1 89 ? 17.342 -1.998 -13.051 1.00 72.56 89 ARG A CA 1
ATOM 701 C C . ARG A 1 89 ? 17.202 -0.766 -13.938 1.00 72.56 89 ARG A C 1
ATOM 703 O O . ARG A 1 89 ? 16.124 -0.578 -14.507 1.00 72.56 89 ARG A O 1
ATOM 710 N N . PRO A 1 90 ? 18.272 0.029 -14.109 1.00 69.62 90 PRO A N 1
ATOM 711 C CA . PRO A 1 90 ? 18.302 1.049 -15.141 1.00 69.62 90 PRO A CA 1
ATOM 712 C C . PRO A 1 90 ? 18.364 0.347 -16.504 1.00 69.62 90 PRO A C 1
ATOM 714 O O . PRO A 1 90 ? 19.340 -0.329 -16.822 1.00 69.62 90 PRO A O 1
ATOM 717 N N . ALA A 1 91 ? 17.287 0.455 -17.274 1.00 74.25 91 ALA A N 1
ATOM 718 C CA . ALA A 1 91 ? 17.127 -0.160 -18.588 1.00 74.25 91 ALA A CA 1
ATOM 719 C C . ALA A 1 91 ? 16.158 0.690 -19.439 1.00 74.25 91 ALA A C 1
ATOM 721 O O . ALA A 1 91 ? 15.491 1.583 -18.886 1.00 74.25 91 ALA A O 1
ATOM 722 N N . PRO A 1 92 ? 16.055 0.441 -20.759 1.00 78.31 92 PRO A N 1
ATOM 723 C CA . PRO A 1 92 ? 14.955 0.952 -21.576 1.00 78.31 92 PRO A CA 1
ATOM 724 C C . PRO A 1 92 ? 13.600 0.691 -20.901 1.00 78.31 92 PRO A C 1
ATOM 726 O O . PRO A 1 92 ? 13.450 -0.277 -20.158 1.00 78.31 92 PRO A O 1
ATOM 729 N N . THR A 1 93 ? 12.626 1.586 -21.085 1.00 75.31 93 THR A N 1
ATOM 730 C CA . THR A 1 93 ? 11.374 1.613 -20.300 1.00 75.31 93 THR A CA 1
ATOM 731 C C . THR A 1 93 ? 10.620 0.282 -20.277 1.00 75.31 93 THR A C 1
ATOM 733 O O . THR A 1 93 ? 10.015 -0.051 -19.265 1.00 75.31 93 THR A O 1
ATOM 736 N N . ASP A 1 94 ? 10.674 -0.489 -21.356 1.00 76.06 94 ASP A N 1
ATOM 737 C CA . ASP A 1 94 ? 10.074 -1.816 -21.513 1.00 76.06 94 ASP A CA 1
ATOM 738 C C . ASP A 1 94 ? 10.802 -2.932 -20.737 1.00 76.06 94 ASP A C 1
ATOM 740 O O . ASP A 1 94 ? 10.201 -3.949 -20.386 1.00 76.06 94 ASP A O 1
ATOM 744 N N . GLU A 1 95 ? 12.071 -2.720 -20.396 1.00 76.06 95 GLU A N 1
ATOM 745 C CA . GLU A 1 95 ? 12.915 -3.650 -19.639 1.00 76.06 95 GLU A CA 1
ATOM 746 C C . GLU A 1 95 ? 13.067 -3.273 -18.158 1.00 76.06 95 GLU A C 1
ATOM 748 O O . GLU A 1 95 ? 13.603 -4.057 -17.364 1.00 76.06 95 GLU A O 1
ATOM 753 N N . GLN A 1 96 ? 12.586 -2.091 -17.765 1.00 82.31 96 GLN A N 1
ATOM 754 C CA . GLN A 1 96 ? 12.591 -1.652 -16.374 1.00 82.31 96 GLN A CA 1
ATOM 755 C C . GLN A 1 96 ? 11.771 -2.601 -15.509 1.00 82.31 96 GLN A C 1
ATOM 757 O O . GLN A 1 96 ? 10.669 -3.006 -15.871 1.00 82.31 96 GLN A O 1
ATOM 762 N N . VAL A 1 97 ? 12.312 -2.944 -14.342 1.00 80.50 97 VAL A N 1
ATOM 763 C CA . VAL A 1 97 ? 11.613 -3.761 -13.349 1.00 80.50 97 VAL A CA 1
ATOM 764 C C . VAL A 1 97 ? 11.223 -2.869 -12.188 1.00 80.50 97 VAL A C 1
ATOM 766 O O . VAL A 1 97 ? 12.091 -2.342 -11.488 1.00 80.50 97 VAL A O 1
ATOM 769 N N . HIS A 1 98 ? 9.920 -2.747 -11.972 1.00 82.88 98 HIS A N 1
ATOM 770 C CA . HIS A 1 98 ? 9.349 -2.033 -10.839 1.00 82.88 98 HIS A CA 1
ATOM 771 C C . HIS A 1 98 ? 8.775 -3.030 -9.847 1.00 82.88 98 HIS A C 1
ATOM 773 O O . HIS A 1 98 ? 8.166 -4.034 -10.227 1.00 82.88 98 HIS A O 1
ATOM 779 N N . VAL A 1 99 ? 8.980 -2.750 -8.564 1.00 85.00 99 VAL A N 1
ATOM 780 C CA . VAL A 1 99 ? 8.409 -3.546 -7.479 1.00 85.00 99 VAL A CA 1
ATOM 781 C C . VAL A 1 99 ? 7.500 -2.656 -6.664 1.00 85.00 99 VAL A C 1
ATOM 783 O O . VAL A 1 99 ? 7.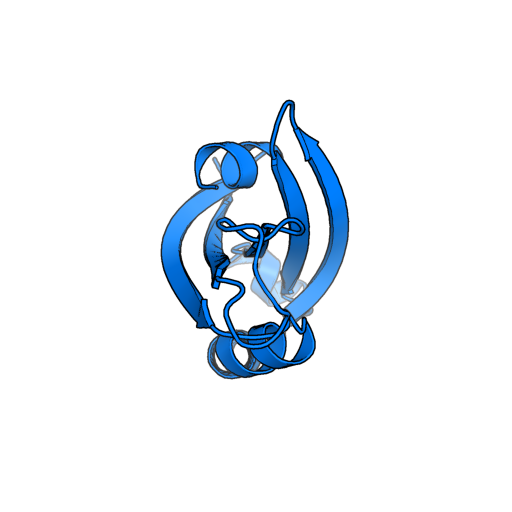858 -1.538 -6.286 1.00 85.00 99 VAL A O 1
ATOM 786 N N . CYS A 1 100 ? 6.326 -3.187 -6.373 1.00 87.44 100 CYS A N 1
ATOM 787 C CA . CYS A 1 100 ? 5.415 -2.645 -5.397 1.00 87.44 100 CYS A CA 1
ATOM 788 C C . CYS A 1 100 ? 4.977 -3.735 -4.424 1.00 87.44 100 CYS A C 1
ATOM 790 O O . CYS A 1 100 ? 5.099 -4.937 -4.668 1.00 87.44 100 CYS A O 1
ATOM 792 N N . ALA A 1 101 ? 4.498 -3.295 -3.279 1.00 89.25 101 ALA A N 1
ATOM 793 C CA . ALA A 1 101 ? 3.915 -4.141 -2.270 1.00 89.25 101 ALA A CA 1
ATOM 794 C C . ALA A 1 101 ? 2.665 -3.464 -1.735 1.00 89.25 101 ALA A C 1
ATOM 796 O O . ALA A 1 101 ? 2.592 -2.237 -1.684 1.00 89.25 101 ALA A O 1
ATOM 797 N N . TYR A 1 102 ? 1.697 -4.261 -1.312 1.00 89.88 102 TYR A N 1
ATOM 798 C CA . TYR A 1 102 ? 0.624 -3.768 -0.470 1.00 89.88 102 TYR A CA 1
ATOM 799 C C . TYR A 1 102 ? 0.615 -4.509 0.859 1.00 89.88 102 TYR A C 1
ATOM 801 O O . TYR A 1 102 ? 1.001 -5.678 0.954 1.00 89.88 102 TYR A O 1
ATOM 809 N N . PHE A 1 103 ? 0.192 -3.785 1.882 1.00 91.12 103 PHE A N 1
ATOM 810 C CA . PHE A 1 103 ? 0.198 -4.197 3.267 1.00 91.12 103 PHE A CA 1
ATOM 811 C C . PHE A 1 103 ? -1.185 -3.978 3.856 1.00 91.12 103 PHE A C 1
ATOM 813 O O . PHE A 1 103 ? -1.781 -2.915 3.676 1.00 91.12 103 PHE A O 1
ATOM 820 N N . GLU A 1 104 ? -1.663 -4.966 4.602 1.00 91.50 104 GLU A N 1
ATOM 821 C CA . GLU A 1 104 ? -2.696 -4.707 5.598 1.00 91.50 104 GLU A CA 1
ATOM 822 C C . GLU A 1 104 ? -2.004 -4.206 6.859 1.00 91.50 104 GLU A C 1
ATOM 824 O O . GLU A 1 104 ? -1.038 -4.805 7.342 1.00 91.50 104 GLU A O 1
ATOM 829 N N . LEU A 1 105 ? -2.488 -3.084 7.370 1.00 91.81 105 LEU A N 1
ATOM 830 C CA . LEU A 1 105 ? -2.001 -2.452 8.577 1.00 91.81 105 LEU A CA 1
ATOM 831 C C . LEU A 1 105 ? -3.035 -2.640 9.681 1.00 91.81 105 LEU A C 1
ATOM 833 O O . LEU A 1 105 ? -4.210 -2.318 9.507 1.00 91.81 105 LEU A O 1
ATOM 837 N N . THR A 1 106 ? -2.588 -3.114 10.837 1.00 91.38 106 THR A N 1
ATOM 838 C CA . THR A 1 106 ? -3.419 -3.228 12.040 1.00 91.38 106 THR A CA 1
ATOM 839 C C . THR A 1 106 ? -2.882 -2.291 13.108 1.00 91.38 106 THR A C 1
ATOM 841 O O . THR A 1 106 ? -1.667 -2.214 13.300 1.00 91.38 106 THR A O 1
ATOM 844 N N . ALA A 1 107 ? -3.781 -1.596 13.804 1.00 88.62 107 ALA A N 1
ATOM 845 C CA . ALA A 1 107 ? -3.412 -0.706 14.897 1.00 88.62 107 ALA A CA 1
ATOM 846 C C . ALA A 1 107 ? -2.631 -1.472 15.980 1.00 88.62 107 ALA A C 1
ATOM 848 O O . ALA A 1 107 ? -3.015 -2.576 16.383 1.00 88.62 107 ALA A O 1
ATOM 849 N N . THR A 1 108 ? -1.522 -0.902 16.436 1.00 84.44 108 THR A N 1
ATOM 850 C CA . THR A 1 108 ? -0.795 -1.395 17.607 1.00 84.44 108 THR A CA 1
ATOM 851 C C . THR A 1 108 ? -1.531 -0.910 18.848 1.00 84.44 108 THR A C 1
ATOM 853 O O . THR A 1 108 ? -1.639 0.296 19.054 1.00 84.44 108 THR A O 1
ATOM 856 N N . SER A 1 109 ? -2.100 -1.852 19.601 1.00 67.75 109 SER A N 1
ATOM 857 C CA . SER A 1 109 ? -2.784 -1.610 20.879 1.00 67.75 109 SER A CA 1
ATOM 858 C C . SER A 1 109 ? -1.858 -1.016 21.932 1.00 67.75 109 SER A C 1
ATOM 860 O O . SER A 1 109 ? -0.658 -1.377 21.908 1.00 67.75 109 SER A O 1
#

Organism: NCBI:txid487514

Foldseek 3Di:
DLVVVCVVDPQKHFPDKDKDKDFAADDVVVVCVVCVVVCVVQQKDWDDWDWDDDVPWIKTKTKIFRPDPVVCVVFGKIKMKIWTPAFPDPDPRRGGMIMMMMTTMGGDD

Solvent-accessible surface area (backbone atoms only — not comparable to full-atom values): 6104 Å² total; per-residue (Å²): 104,73,68,53,58,39,64,75,41,83,62,33,37,71,77,43,79,48,80,47,76,45,72,22,78,86,52,70,68,59,52,50,59,66,49,40,70,66,38,64,82,54,53,51,37,81,73,48,72,52,73,48,84,45,98,95,48,40,35,33,38,40,34,31,34,49,64,47,68,72,54,34,7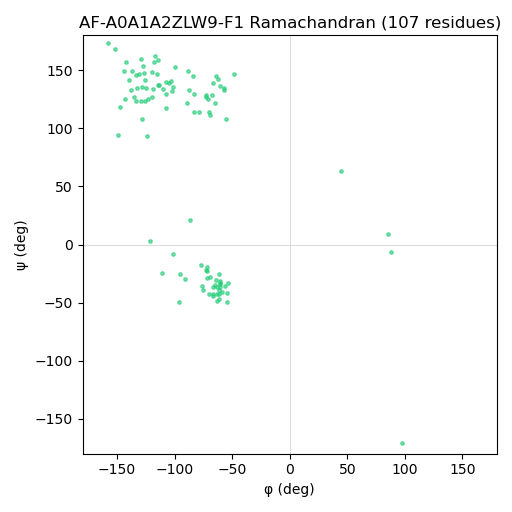6,80,52,63,49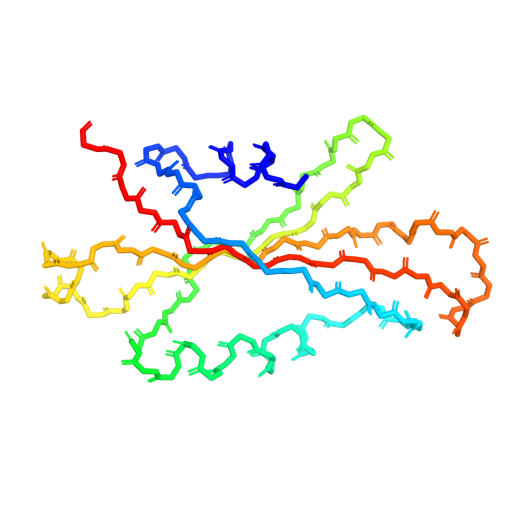,30,42,36,40,41,31,45,70,57,48,84,41,93,54,62,60,73,67,13,34,30,47,36,36,39,28,40,28,38,67,61,129